Protein AF-A0A444X0S5-F1 (afdb_monomer_lite)

InterPro domains:
  IPR018020 Oxo-4-hydroxy-4-carboxy-5-ureidoimidazoline decarboxylase [PF09349] (2-44)
  IPR036778 Oxo-4-hydroxy-4-carboxy-5-ureidoimidazoline decarboxylase superfamily [G3DSA:1.10.3330.10] (1-56)
  IPR036778 Oxo-4-hydroxy-4-carboxy-5-ureidoimidazoline decarboxylase superfamily [SSF158694] (2-46)

Organism: Arachis hypogaea (NCBI:txid3818)

Structure (mmCIF, N/CA/C/O backbone):
data_AF-A0A444X0S5-F1
#
_entry.id   AF-A0A444X0S5-F1
#
loop_
_atom_site.group_PDB
_atom_site.id
_atom_site.type_symbol
_atom_site.label_atom_id
_atom_site.label_alt_id
_atom_site.label_comp_id
_atom_site.label_asym_id
_atom_site.label_entity_id
_atom_site.label_seq_id
_atom_site.pdbx_PDB_ins_code
_atom_site.Cartn_x
_atom_site.Cartn_y
_atom_site.Cartn_z
_atom_site.occupancy
_atom_site.B_iso_or_equiv
_atom_site.auth_seq_id
_atom_site.auth_comp_id
_atom_site.auth_asym_id
_atom_site.auth_atom_id
_atom_site.pdbx_PDB_model_num
ATOM 1 N N . MET A 1 1 ? -9.206 -11.614 5.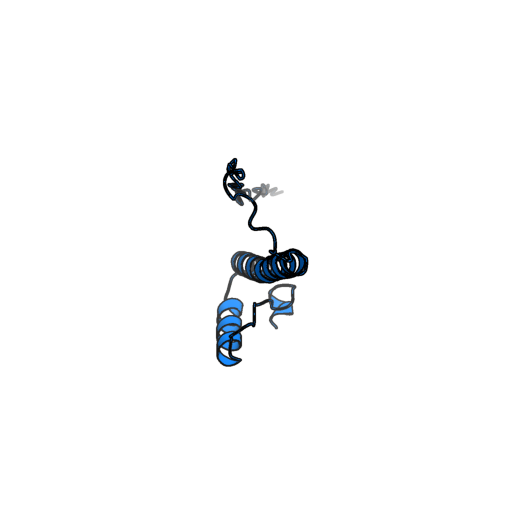885 1.00 89.31 1 MET A N 1
ATOM 2 C CA . MET A 1 1 ? -8.611 -10.772 6.948 1.00 89.31 1 MET A CA 1
ATOM 3 C C . MET A 1 1 ? -8.208 -9.370 6.483 1.00 89.31 1 MET A C 1
ATOM 5 O O . MET A 1 1 ? -8.849 -8.443 6.945 1.00 89.31 1 MET A O 1
ATOM 9 N N . TYR A 1 2 ? -7.208 -9.161 5.605 1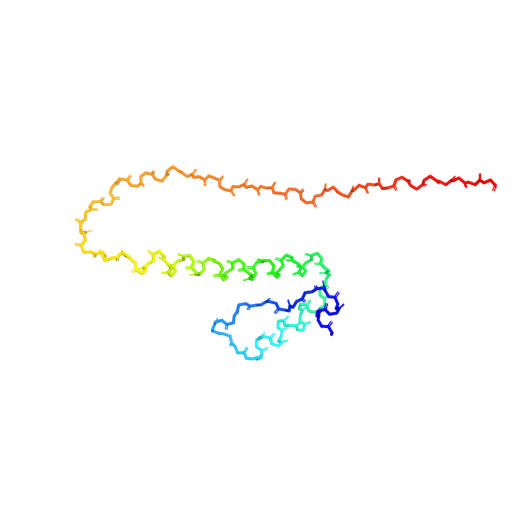.00 96.50 2 TYR A N 1
ATOM 10 C CA . TYR A 1 2 ? -6.868 -7.792 5.147 1.00 96.50 2 TYR A CA 1
ATOM 11 C C . TYR A 1 2 ? -7.947 -7.209 4.221 1.00 96.50 2 TYR A C 1
ATOM 13 O O . TYR A 1 2 ? -8.551 -6.196 4.552 1.00 96.50 2 TYR A O 1
ATOM 21 N N . GLU A 1 3 ? -8.253 -7.899 3.119 1.00 96.19 3 GLU A N 1
ATOM 22 C CA . GLU A 1 3 ? -9.322 -7.503 2.188 1.00 96.19 3 GLU A CA 1
ATOM 23 C C . GLU A 1 3 ? -10.687 -7.430 2.871 1.00 96.19 3 GLU A C 1
ATOM 25 O O . GLU A 1 3 ? -11.446 -6.500 2.662 1.00 96.19 3 GLU A O 1
ATOM 30 N N . GLU A 1 4 ? -10.960 -8.356 3.782 1.00 97.44 4 GLU A N 1
ATOM 31 C CA . GLU A 1 4 ? -12.162 -8.334 4.617 1.00 97.44 4 GLU A CA 1
ATOM 32 C C . GLU A 1 4 ? -12.255 -7.087 5.510 1.00 97.44 4 GLU A C 1
ATOM 34 O O . GLU A 1 4 ? -13.346 -6.570 5.727 1.00 97.44 4 GLU A O 1
ATOM 39 N N . LYS A 1 5 ? -11.119 -6.588 6.017 1.00 97.31 5 LYS A N 1
ATOM 40 C CA . LYS A 1 5 ? -11.083 -5.368 6.824 1.00 97.31 5 LYS A CA 1
ATOM 41 C C . LYS A 1 5 ? -11.239 -4.122 5.958 1.00 97.31 5 LYS A C 1
ATOM 43 O O . LYS A 1 5 ? -11.987 -3.237 6.344 1.00 97.31 5 LYS A O 1
ATOM 48 N N . PHE A 1 6 ? -10.516 -4.021 4.844 1.00 97.12 6 PHE A N 1
ATOM 49 C CA . PHE A 1 6 ? -10.386 -2.766 4.092 1.00 97.12 6 PHE A CA 1
ATOM 50 C C . PHE A 1 6 ? -11.225 -2.689 2.807 1.00 97.12 6 PHE A C 1
ATOM 52 O O . PHE A 1 6 ? -11.468 -1.589 2.317 1.00 97.12 6 PHE A O 1
ATOM 59 N N . GLY A 1 7 ? -11.708 -3.817 2.287 1.00 97.38 7 GLY A N 1
ATOM 60 C CA . GLY A 1 7 ? -12.486 -3.922 1.047 1.00 97.38 7 GLY A CA 1
ATOM 61 C C . GLY A 1 7 ? -11.653 -4.068 -0.233 1.00 97.38 7 GLY A C 1
ATOM 62 O O . GLY A 1 7 ? -12.215 -4.006 -1.321 1.00 97.38 7 GLY A O 1
ATOM 63 N N . TYR A 1 8 ? -10.330 -4.228 -0.123 1.00 95.81 8 TYR A N 1
ATOM 64 C CA . TYR A 1 8 ? -9.408 -4.385 -1.254 1.00 95.81 8 TYR A CA 1
ATOM 65 C C . TYR A 1 8 ? -8.159 -5.186 -0.865 1.00 95.81 8 TYR A C 1
ATOM 67 O O . TYR A 1 8 ? -7.817 -5.318 0.315 1.00 95.81 8 TYR A O 1
ATOM 75 N N . VAL A 1 9 ? -7.469 -5.735 -1.866 1.00 96.12 9 VAL A N 1
ATOM 76 C CA . VAL A 1 9 ? -6.235 -6.509 -1.670 1.00 96.12 9 VAL A CA 1
ATOM 77 C C . VAL A 1 9 ? -5.087 -5.625 -1.176 1.00 96.12 9 VAL A C 1
ATOM 79 O O . VAL A 1 9 ? -5.023 -4.435 -1.464 1.00 96.12 9 VAL A O 1
ATOM 82 N N . PHE A 1 10 ? -4.156 -6.203 -0.420 1.00 96.31 10 PHE A N 1
ATOM 83 C CA . PHE A 1 10 ? -2.976 -5.474 0.039 1.00 96.31 10 PHE A CA 1
ATOM 84 C C . PHE A 1 10 ? -2.047 -5.145 -1.138 1.00 96.31 10 PHE A C 1
ATOM 86 O O . PHE A 1 10 ? -1.573 -6.055 -1.816 1.00 96.31 10 PHE A O 1
ATOM 93 N N . VAL A 1 11 ? -1.756 -3.857 -1.336 1.00 94.31 11 VAL A N 1
ATOM 94 C CA . VAL A 1 11 ? -0.844 -3.366 -2.381 1.00 94.31 11 VAL A CA 1
ATOM 95 C C . VAL A 1 11 ? 0.399 -2.753 -1.751 1.00 94.31 11 VAL A C 1
ATOM 97 O O . VAL A 1 11 ? 0.291 -1.886 -0.878 1.00 94.31 11 VAL A O 1
ATOM 100 N N . THR A 1 12 ? 1.579 -3.173 -2.207 1.00 95.25 12 THR A N 1
ATOM 101 C CA . THR A 1 12 ? 2.874 -2.602 -1.817 1.00 95.25 12 THR A CA 1
ATOM 102 C C . THR A 1 12 ? 3.901 -2.776 -2.935 1.00 95.25 12 THR A C 1
ATOM 104 O O . THR A 1 12 ? 3.846 -3.749 -3.691 1.00 95.25 12 THR A O 1
ATOM 107 N N . PHE A 1 13 ? 4.860 -1.857 -3.035 1.00 91.06 13 PHE A N 1
ATOM 108 C CA . PHE A 1 13 ? 5.985 -1.980 -3.954 1.00 91.06 13 PHE A CA 1
ATOM 109 C C . PHE A 1 13 ? 7.074 -2.914 -3.397 1.00 91.06 13 PHE A C 1
ATOM 111 O O . PHE A 1 13 ? 7.672 -2.653 -2.350 1.00 91.06 13 PHE A O 1
ATOM 118 N N . VAL A 1 14 ? 7.360 -3.997 -4.129 1.00 92.50 14 VAL A N 1
ATOM 119 C CA . VAL A 1 14 ? 8.189 -5.120 -3.646 1.00 92.50 14 VAL A CA 1
ATOM 120 C C . VAL A 1 14 ? 9.667 -5.023 -4.049 1.00 92.50 14 VAL A C 1
ATOM 122 O O . VAL A 1 14 ? 10.508 -5.664 -3.420 1.00 92.50 14 VAL A O 1
ATOM 125 N N . ALA A 1 15 ? 10.030 -4.241 -5.075 1.00 87.94 15 ALA A N 1
ATOM 126 C CA . ALA A 1 15 ? 11.398 -4.273 -5.598 1.00 87.94 15 ALA A CA 1
ATOM 127 C C . ALA A 1 15 ? 12.428 -3.876 -4.523 1.00 87.94 15 ALA A C 1
ATOM 129 O O . ALA A 1 15 ? 12.319 -2.827 -3.887 1.00 87.94 15 ALA A O 1
ATOM 130 N N . GLY A 1 16 ? 13.422 -4.745 -4.317 1.00 91.12 16 GLY A N 1
ATOM 131 C CA . GLY A 1 16 ? 14.473 -4.564 -3.314 1.00 91.12 16 GLY A CA 1
ATOM 132 C C . GLY A 1 16 ? 14.069 -4.866 -1.865 1.00 91.12 16 GLY A C 1
ATOM 133 O O . GLY A 1 16 ? 14.877 -4.614 -0.974 1.00 91.12 16 GLY A O 1
ATOM 134 N N . ARG A 1 17 ? 12.866 -5.398 -1.604 1.00 95.31 17 ARG A N 1
ATOM 135 C CA . ARG A 1 17 ? 12.397 -5.722 -0.245 1.00 95.31 17 ARG A CA 1
ATOM 136 C C . ARG A 1 17 ? 12.443 -7.214 0.064 1.00 95.31 17 ARG A C 1
ATOM 138 O O . ARG A 1 17 ? 12.221 -8.052 -0.809 1.00 95.31 17 ARG A O 1
ATOM 145 N N . THR A 1 18 ? 12.699 -7.538 1.328 1.00 97.31 18 THR A N 1
ATOM 146 C CA . THR A 1 18 ? 12.629 -8.907 1.854 1.00 97.31 18 THR A CA 1
ATOM 147 C C . THR A 1 18 ? 11.204 -9.276 2.271 1.00 97.31 18 THR A C 1
ATOM 149 O O . THR A 1 18 ? 10.329 -8.419 2.412 1.00 97.31 18 THR A O 1
ATOM 152 N N . TYR A 1 19 ? 10.957 -10.567 2.501 1.00 95.06 19 TYR A N 1
ATOM 153 C CA . TYR A 1 19 ? 9.682 -11.029 3.053 1.00 95.06 19 TYR A CA 1
ATOM 154 C C . TYR A 1 19 ? 9.413 -10.422 4.438 1.00 95.06 19 TYR A C 1
ATOM 156 O O . TYR A 1 19 ? 8.280 -10.044 4.738 1.00 95.06 19 TYR A O 1
ATOM 164 N N . GLU A 1 20 ? 10.446 -10.299 5.270 1.00 98.06 20 GLU A N 1
ATOM 165 C CA . GLU A 1 20 ? 10.360 -9.711 6.603 1.00 98.06 20 GLU A CA 1
ATOM 166 C C . GLU A 1 20 ? 9.914 -8.246 6.540 1.00 98.06 20 GLU A C 1
ATOM 168 O O . GLU A 1 20 ? 9.047 -7.845 7.321 1.00 98.06 20 GLU A O 1
ATOM 173 N N . ASP A 1 21 ? 10.433 -7.480 5.575 1.00 96.75 21 ASP A N 1
ATOM 174 C CA . ASP A 1 21 ? 10.032 -6.088 5.341 1.00 96.75 21 ASP A CA 1
ATOM 175 C C . ASP A 1 21 ? 8.550 -5.994 4.965 1.00 96.75 21 ASP A C 1
ATOM 177 O O . ASP A 1 21 ? 7.800 -5.201 5.539 1.00 96.75 21 ASP A O 1
ATOM 181 N N . ILE A 1 22 ? 8.106 -6.842 4.032 1.00 96.62 22 ILE A N 1
ATOM 182 C CA . ILE A 1 22 ? 6.712 -6.879 3.567 1.00 96.62 22 ILE A CA 1
ATOM 183 C C . ILE A 1 22 ? 5.782 -7.286 4.712 1.00 96.62 22 ILE A C 1
ATOM 185 O O . ILE A 1 22 ? 4.719 -6.695 4.901 1.00 96.62 22 ILE A O 1
ATOM 189 N N . LEU A 1 23 ? 6.181 -8.271 5.518 1.00 97.00 23 LEU A N 1
ATOM 190 C CA . LEU A 1 23 ? 5.395 -8.734 6.655 1.00 97.00 23 LEU A CA 1
ATOM 191 C C . LEU A 1 23 ? 5.291 -7.666 7.753 1.00 97.00 23 LEU A C 1
ATOM 193 O O . LEU A 1 23 ? 4.225 -7.506 8.356 1.00 97.00 23 LEU A O 1
ATOM 197 N N . ALA A 1 24 ? 6.378 -6.948 8.038 1.00 97.31 24 ALA A N 1
ATOM 198 C CA . ALA A 1 24 ? 6.386 -5.850 9.001 1.00 97.31 24 ALA A CA 1
ATOM 199 C C . ALA A 1 24 ? 5.483 -4.696 8.541 1.00 97.31 24 ALA A C 1
ATOM 201 O O . ALA A 1 24 ? 4.699 -4.160 9.334 1.00 97.31 24 ALA A O 1
ATOM 202 N N . GLU A 1 25 ? 5.530 -4.364 7.252 1.00 97.25 25 GLU A N 1
ATOM 203 C CA . GLU A 1 25 ? 4.657 -3.366 6.643 1.00 97.25 25 GLU A CA 1
ATOM 204 C C . GLU A 1 25 ? 3.185 -3.793 6.710 1.00 97.25 25 GLU A C 1
ATOM 206 O O . GLU A 1 25 ? 2.355 -3.020 7.189 1.00 97.25 25 GLU A O 1
ATOM 211 N N . LEU A 1 26 ? 2.862 -5.035 6.331 1.00 97.31 26 LEU A N 1
ATOM 212 C CA . LEU A 1 26 ? 1.505 -5.582 6.400 1.00 97.31 26 LEU A CA 1
ATOM 213 C C . LEU A 1 26 ? 0.929 -5.486 7.818 1.00 97.31 26 LEU A C 1
ATOM 215 O O . LEU A 1 26 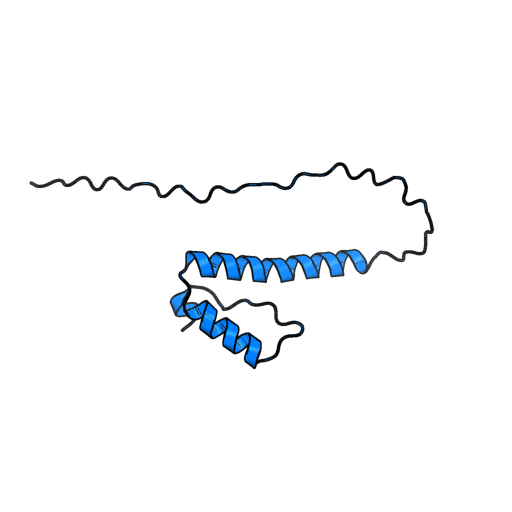? -0.199 -5.034 7.992 1.00 97.31 26 LEU A O 1
ATOM 219 N N . LYS A 1 27 ? 1.696 -5.878 8.844 1.00 97.12 27 LYS A N 1
ATOM 220 C CA . LYS A 1 27 ? 1.259 -5.800 10.252 1.00 97.12 27 LYS A CA 1
ATOM 221 C C . LYS A 1 27 ? 1.001 -4.363 10.697 1.00 97.12 27 LYS A C 1
ATOM 223 O O . LYS A 1 27 ? 0.015 -4.097 11.387 1.00 97.12 27 LYS A O 1
ATOM 228 N N . THR A 1 28 ? 1.875 -3.448 10.292 1.00 97.69 28 THR A N 1
ATOM 229 C CA . THR A 1 28 ? 1.747 -2.022 10.609 1.00 97.69 28 THR A CA 1
ATOM 230 C C . THR A 1 28 ? 0.500 -1.445 9.945 1.00 97.69 28 THR A C 1
ATOM 232 O O . THR A 1 28 ? -0.365 -0.891 10.621 1.00 97.69 28 THR A O 1
ATOM 235 N N . ARG A 1 29 ? 0.346 -1.671 8.639 1.00 97.81 29 ARG A N 1
ATOM 236 C CA . ARG A 1 29 ? -0.777 -1.182 7.831 1.00 97.81 29 ARG A CA 1
ATOM 237 C C . ARG A 1 29 ? -2.109 -1.800 8.223 1.00 97.81 29 ARG A C 1
ATOM 239 O O . ARG A 1 29 ? -3.133 -1.126 8.239 1.00 97.81 29 ARG A O 1
ATOM 246 N N . PHE A 1 30 ? -2.104 -3.050 8.679 1.00 98.00 30 PHE A N 1
ATOM 247 C CA . PHE A 1 30 ? -3.303 -3.677 9.223 1.00 98.00 30 PHE A CA 1
ATOM 248 C C . PHE A 1 30 ? -3.848 -2.955 10.463 1.00 98.00 30 PHE A C 1
ATOM 250 O O . PHE A 1 30 ? -5.036 -3.071 10.748 1.00 98.00 30 PHE A O 1
ATOM 257 N N . SER A 1 31 ? -3.036 -2.177 11.182 1.00 97.81 31 SER A N 1
ATOM 258 C CA . SER A 1 31 ? -3.483 -1.397 12.347 1.00 97.81 31 SER A CA 1
ATOM 259 C C . SER A 1 31 ? -4.033 -0.009 11.988 1.00 97.81 31 SER A C 1
ATOM 261 O O . SER A 1 31 ? -4.585 0.663 12.857 1.00 97.81 31 SER A O 1
ATOM 263 N N . ASN A 1 32 ? -3.942 0.414 10.723 1.00 97.88 32 ASN A N 1
ATOM 264 C CA . ASN A 1 32 ? -4.405 1.727 10.277 1.00 97.88 32 ASN A CA 1
ATOM 265 C C . ASN A 1 32 ? -5.938 1.856 10.262 1.00 97.88 32 ASN A C 1
ATOM 267 O O . ASN A 1 32 ? -6.684 0.867 10.213 1.00 97.88 32 ASN A O 1
ATOM 271 N N . THR A 1 33 ? -6.402 3.111 10.263 1.00 98.19 33 THR A N 1
ATOM 272 C CA . THR A 1 33 ? -7.778 3.471 9.894 1.00 98.19 33 THR A CA 1
ATOM 273 C C . THR A 1 33 ? -7.950 3.391 8.375 1.00 98.19 33 THR A C 1
ATOM 275 O O . THR A 1 33 ? -6.975 3.481 7.629 1.00 98.19 33 THR A O 1
ATOM 278 N N . HIS A 1 34 ? -9.192 3.261 7.900 1.00 97.56 34 HIS A N 1
ATOM 279 C CA . HIS A 1 34 ? -9.476 3.145 6.463 1.00 97.56 34 HIS A CA 1
ATOM 280 C C . HIS A 1 34 ? -8.936 4.320 5.643 1.00 97.56 34 HIS A C 1
ATOM 282 O O . HIS A 1 34 ? -8.358 4.104 4.587 1.00 97.56 34 HIS A O 1
ATOM 288 N N . VAL A 1 35 ? -9.092 5.554 6.133 1.00 97.25 35 VAL A N 1
ATOM 289 C CA . VAL A 1 35 ? -8.649 6.758 5.410 1.00 97.25 35 VAL A CA 1
ATOM 290 C C . VAL A 1 35 ? -7.132 6.758 5.215 1.00 97.25 35 VAL A C 1
ATOM 292 O O . VAL A 1 35 ? -6.651 6.988 4.108 1.00 97.25 35 VAL A O 1
ATOM 295 N N . VAL A 1 36 ? -6.381 6.457 6.278 1.00 97.81 36 VAL A N 1
ATOM 296 C CA . VAL A 1 36 ? -4.914 6.398 6.227 1.00 97.81 36 VAL A CA 1
ATOM 297 C C . VAL A 1 36 ? -4.459 5.266 5.313 1.00 97.81 36 VAL A C 1
ATOM 299 O O . VAL A 1 36 ? -3.573 5.455 4.484 1.00 97.81 36 VAL A O 1
ATOM 302 N N . GLU A 1 37 ? -5.088 4.098 5.426 1.00 98.31 37 GLU A N 1
ATOM 303 C CA . GLU A 1 37 ? -4.699 2.942 4.631 1.00 98.31 37 GLU A CA 1
ATOM 304 C C . GLU A 1 37 ? -4.986 3.127 3.141 1.00 98.31 37 GLU A C 1
ATOM 306 O O . GLU A 1 37 ? -4.155 2.773 2.307 1.00 98.31 37 GLU A O 1
ATOM 311 N N . LEU A 1 38 ? -6.119 3.741 2.801 1.00 97.00 38 LEU A N 1
ATOM 312 C CA . LEU A 1 38 ? -6.468 4.054 1.421 1.00 97.00 38 LEU A CA 1
ATOM 313 C C . LEU A 1 38 ? -5.458 5.020 0.798 1.00 97.00 38 LEU A C 1
ATOM 315 O O . LEU A 1 38 ? -5.048 4.834 -0.348 1.00 97.00 38 LEU A O 1
ATOM 319 N N . GLN A 1 39 ? -5.012 6.024 1.556 1.00 96.88 39 GLN A N 1
ATOM 320 C CA . GLN A 1 39 ? -3.988 6.959 1.099 1.00 96.88 39 GLN A CA 1
ATOM 321 C C . GLN A 1 39 ? -2.644 6.258 0.845 1.00 96.88 39 GLN A C 1
ATOM 323 O O . GLN A 1 39 ? -1.997 6.523 -0.170 1.00 96.88 39 GLN A O 1
ATOM 328 N N . ILE A 1 40 ? -2.231 5.350 1.735 1.00 96.81 40 ILE A N 1
ATOM 329 C CA . ILE A 1 40 ? -0.984 4.587 1.575 1.00 96.81 40 ILE A CA 1
ATOM 330 C C . ILE A 1 40 ? -1.081 3.651 0.370 1.00 96.81 40 ILE A C 1
ATOM 332 O O . ILE A 1 40 ? -0.200 3.682 -0.486 1.00 96.81 40 ILE A O 1
ATOM 336 N N . ALA A 1 41 ? -2.154 2.865 0.268 1.00 95.44 41 ALA A N 1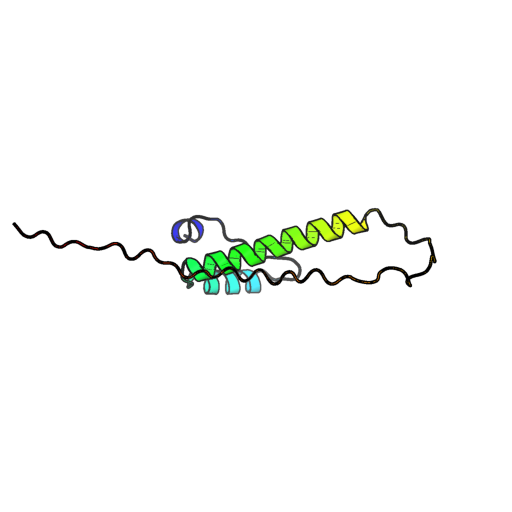
ATOM 337 C CA . ALA A 1 41 ? -2.371 1.946 -0.847 1.00 95.44 41 ALA A CA 1
ATOM 338 C C . ALA A 1 41 ? -2.384 2.679 -2.196 1.00 95.44 41 ALA A C 1
ATOM 340 O O . ALA A 1 41 ? -1.702 2.255 -3.124 1.00 95.44 41 ALA A O 1
ATOM 341 N N . SER A 1 42 ? -3.062 3.830 -2.275 1.00 94.56 42 SER A N 1
ATOM 342 C CA . SER A 1 42 ? -3.087 4.655 -3.493 1.00 94.56 42 SER A CA 1
ATOM 343 C C . SER A 1 42 ? -1.692 5.154 -3.878 1.00 94.56 42 SER A C 1
ATOM 345 O O . SER A 1 42 ? -1.349 5.203 -5.055 1.00 94.56 42 SER A O 1
ATOM 347 N N . LYS A 1 43 ? -0.858 5.510 -2.894 1.00 93.81 43 LYS A N 1
ATOM 348 C CA . LYS A 1 43 ? 0.525 5.931 -3.142 1.00 93.81 43 LYS A CA 1
ATOM 349 C C . LYS A 1 43 ? 1.410 4.773 -3.610 1.00 93.81 43 LYS A C 1
ATOM 351 O O . LYS A 1 43 ? 2.278 4.994 -4.445 1.00 93.81 43 LYS A O 1
ATOM 356 N N . GLU A 1 44 ? 1.232 3.571 -3.066 1.00 91.44 44 GLU A N 1
ATOM 357 C CA . GLU A 1 44 ? 1.965 2.383 -3.526 1.00 91.44 44 GLU A CA 1
ATOM 358 C C . GLU A 1 44 ? 1.590 2.006 -4.968 1.00 91.44 44 GLU A C 1
ATOM 360 O O . GLU A 1 44 ? 2.490 1.736 -5.759 1.00 91.44 44 GLU A O 1
ATOM 365 N N . GLU A 1 45 ? 0.306 2.072 -5.336 1.00 89.38 45 GLU A N 1
ATOM 366 C CA . GLU A 1 45 ? -0.162 1.904 -6.727 1.00 89.38 45 GLU A CA 1
ATOM 367 C C . GLU A 1 45 ? 0.490 2.916 -7.683 1.00 89.38 45 GLU A C 1
ATOM 369 O O . GLU A 1 45 ? 1.002 2.547 -8.739 1.00 89.38 45 GLU A O 1
ATOM 374 N N . LEU A 1 46 ? 0.551 4.197 -7.303 1.00 90.81 46 LEU A N 1
ATOM 375 C CA . LEU A 1 46 ? 1.156 5.232 -8.150 1.00 90.81 46 LEU A CA 1
ATOM 376 C C . LEU A 1 46 ? 2.632 4.963 -8.468 1.00 90.81 46 LEU A C 1
ATOM 378 O O . LEU A 1 46 ? 3.054 5.227 -9.589 1.00 90.81 46 LEU A O 1
ATOM 382 N N . LYS A 1 47 ? 3.403 4.378 -7.542 1.00 89.62 47 LYS A N 1
ATOM 383 C CA . LYS A 1 47 ? 4.805 4.001 -7.810 1.00 89.62 47 LYS A CA 1
ATOM 384 C C . LYS A 1 47 ? 4.930 2.989 -8.947 1.00 89.62 47 LYS A C 1
ATOM 386 O O . LYS A 1 47 ? 5.931 2.994 -9.657 1.00 89.62 47 LYS A O 1
ATOM 391 N N . TYR A 1 48 ? 3.947 2.100 -9.093 1.00 83.00 48 TYR A N 1
ATOM 392 C CA . TYR A 1 48 ? 3.922 1.138 -10.190 1.00 83.00 48 TYR A CA 1
ATOM 393 C C . TYR A 1 48 ? 3.698 1.856 -11.523 1.00 83.00 48 TYR A C 1
ATOM 395 O O . TYR A 1 48 ? 4.466 1.662 -12.458 1.00 83.00 48 TYR A O 1
ATOM 403 N N . ILE A 1 49 ? 2.705 2.749 -11.570 1.00 84.81 49 ILE A N 1
ATOM 404 C CA . ILE A 1 49 ? 2.371 3.531 -12.769 1.00 84.81 49 ILE A CA 1
ATOM 405 C C . ILE A 1 49 ? 3.542 4.430 -13.185 1.00 84.81 49 ILE A C 1
ATOM 407 O O . ILE A 1 49 ? 3.884 4.485 -14.362 1.00 84.81 49 ILE A O 1
ATOM 411 N N . GLU A 1 50 ? 4.185 5.111 -12.233 1.00 86.06 50 GLU A N 1
ATOM 412 C CA . GLU A 1 50 ? 5.366 5.943 -12.500 1.00 86.06 50 GLU A CA 1
ATOM 413 C C . GLU A 1 50 ? 6.503 5.129 -13.122 1.00 86.06 50 GLU A C 1
ATOM 415 O O . GLU A 1 50 ? 7.125 5.576 -14.083 1.00 86.06 50 GLU A O 1
ATOM 420 N N . ARG A 1 51 ? 6.763 3.925 -12.600 1.00 81.38 51 ARG A N 1
ATOM 421 C CA . ARG A 1 51 ? 7.806 3.048 -13.135 1.00 81.38 51 ARG A CA 1
ATOM 422 C C . ARG A 1 51 ? 7.474 2.553 -14.539 1.00 81.38 51 ARG A C 1
ATOM 424 O O . ARG A 1 51 ? 8.365 2.565 -15.376 1.00 81.38 51 ARG A O 1
ATOM 431 N N . GLU A 1 52 ? 6.229 2.152 -14.780 1.00 81.44 52 GLU A N 1
ATOM 432 C CA . GLU A 1 52 ? 5.773 1.683 -16.094 1.00 81.44 52 GLU A CA 1
ATOM 433 C C . GLU A 1 52 ? 5.937 2.775 -17.158 1.00 81.44 52 GLU A C 1
ATOM 435 O O . GLU A 1 52 ? 6.517 2.536 -18.209 1.00 81.44 52 GLU A O 1
ATOM 440 N N . ILE A 1 53 ? 5.520 4.010 -16.850 1.00 82.19 53 ILE A N 1
ATOM 441 C CA . ILE A 1 53 ? 5.647 5.143 -17.778 1.00 82.19 53 ILE A CA 1
ATOM 442 C C . ILE A 1 53 ? 7.117 5.426 -18.108 1.00 82.19 53 ILE A C 1
ATOM 444 O O . ILE A 1 53 ? 7.432 5.732 -19.257 1.00 82.19 53 ILE A O 1
ATOM 448 N N . VAL A 1 54 ? 8.014 5.358 -17.116 1.00 77.75 54 VAL A N 1
ATOM 449 C CA . VAL A 1 54 ? 9.456 5.574 -17.321 1.00 77.75 54 VAL A CA 1
ATOM 450 C C . VAL A 1 54 ? 10.067 4.472 -18.186 1.00 77.75 54 VAL A C 1
ATOM 452 O O . VAL A 1 54 ? 10.846 4.789 -19.078 1.00 77.75 54 VAL A O 1
ATOM 455 N N . ASP A 1 55 ? 9.717 3.206 -17.954 1.00 74.25 55 ASP A N 1
ATOM 456 C CA . ASP A 1 55 ? 10.215 2.090 -18.773 1.00 74.25 55 ASP A CA 1
ATOM 457 C C . ASP A 1 55 ? 9.744 2.247 -20.233 1.00 74.25 55 ASP A C 1
ATOM 459 O O . ASP A 1 55 ? 10.559 2.220 -21.155 1.00 74.25 55 ASP A O 1
ATOM 463 N N . ASP A 1 56 ? 8.461 2.569 -20.434 1.00 69.44 56 ASP A N 1
ATOM 464 C CA . ASP A 1 56 ? 7.859 2.793 -21.757 1.00 69.44 56 ASP A CA 1
ATOM 465 C C . ASP A 1 56 ? 8.445 4.005 -22.508 1.00 69.44 56 ASP A C 1
ATOM 467 O O . ASP A 1 56 ? 8.482 4.019 -23.739 1.00 69.44 56 ASP A O 1
ATOM 471 N N . THR A 1 57 ? 8.888 5.054 -21.803 1.00 66.12 57 THR A N 1
ATOM 472 C CA . THR A 1 57 ? 9.497 6.239 -22.445 1.00 66.12 57 THR A CA 1
ATOM 473 C C . THR A 1 57 ? 10.985 6.078 -22.740 1.00 66.12 57 THR A C 1
ATOM 475 O O . THR A 1 57 ? 11.496 6.778 -23.617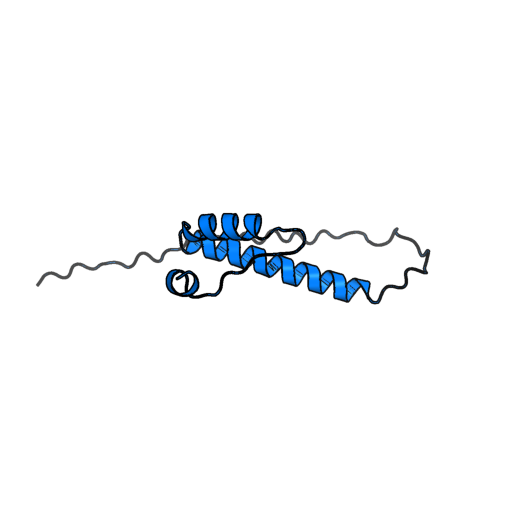 1.00 66.12 57 THR A O 1
ATOM 478 N N . LEU A 1 58 ? 11.688 5.181 -22.044 1.00 59.28 58 LEU A N 1
ATOM 479 C CA . LEU A 1 58 ? 13.122 4.953 -22.236 1.00 59.28 58 LEU A CA 1
ATOM 480 C C . LEU A 1 58 ? 13.441 3.849 -23.257 1.00 59.28 58 LEU A C 1
ATOM 482 O O . LEU A 1 58 ? 14.545 3.857 -23.795 1.00 59.28 58 LEU A O 1
ATOM 486 N N . ASP A 1 59 ? 12.493 2.970 -23.596 1.00 56.53 59 ASP A N 1
ATOM 487 C CA . ASP A 1 59 ? 12.674 1.901 -24.604 1.00 56.53 59 ASP A CA 1
ATOM 488 C C . ASP A 1 59 ? 12.727 2.410 -26.067 1.00 56.53 59 ASP A C 1
ATOM 490 O O . ASP A 1 59 ? 12.883 1.637 -27.008 1.00 56.53 59 ASP A O 1
ATOM 494 N N . GLY A 1 60 ? 12.608 3.726 -26.290 1.00 54.06 60 GLY A N 1
ATOM 495 C CA . GLY A 1 60 ? 12.576 4.329 -27.631 1.00 54.06 60 GLY A CA 1
ATOM 496 C C . GLY A 1 60 ? 13.557 5.474 -27.883 1.00 54.06 60 GLY A C 1
ATOM 497 O O . GLY A 1 60 ? 13.494 6.074 -28.957 1.00 54.06 60 GLY A O 1
ATOM 498 N N . ILE A 1 61 ? 14.430 5.819 -26.929 1.00 53.09 61 ILE A N 1
ATOM 499 C CA . ILE A 1 61 ? 15.390 6.917 -27.100 1.00 53.09 61 ILE A CA 1
ATOM 500 C C . ILE A 1 61 ? 16.806 6.353 -27.272 1.00 53.09 61 ILE A C 1
ATOM 502 O O . ILE A 1 61 ? 17.595 6.241 -26.338 1.00 53.09 61 ILE A O 1
ATOM 506 N N . ASP A 1 62 ? 17.140 5.993 -28.511 1.00 53.47 62 ASP A N 1
ATOM 507 C CA . ASP A 1 62 ? 18.537 5.899 -28.931 1.00 53.47 62 ASP A CA 1
ATOM 508 C C . ASP A 1 62 ? 19.121 7.321 -28.844 1.00 53.47 62 ASP A C 1
ATOM 510 O O . ASP A 1 62 ? 18.988 8.119 -29.775 1.00 53.47 62 ASP A O 1
ATOM 514 N N . THR A 1 63 ? 19.704 7.707 -27.704 1.00 52.44 63 THR A N 1
ATOM 515 C CA . THR A 1 63 ? 20.434 8.979 -27.596 1.00 52.44 63 THR A CA 1
ATOM 516 C C . THR A 1 63 ? 21.767 8.865 -28.330 1.00 52.44 63 THR A C 1
ATOM 518 O O . THR A 1 63 ? 22.818 8.759 -27.703 1.00 52.44 63 THR A O 1
ATOM 521 N N . ASP A 1 64 ? 21.710 8.886 -29.657 1.00 54.16 64 ASP A N 1
ATOM 522 C CA . ASP A 1 64 ? 22.868 9.082 -30.537 1.00 54.16 64 ASP A CA 1
ATOM 523 C C . ASP A 1 64 ? 22.945 10.523 -31.078 1.00 54.16 64 ASP A C 1
ATOM 525 O O . ASP A 1 64 ? 23.828 10.847 -31.868 1.00 54.16 64 ASP A O 1
ATOM 529 N N . SER A 1 65 ? 22.057 11.428 -30.653 1.00 58.75 65 SER A N 1
ATOM 530 C CA . SER A 1 65 ? 22.121 12.838 -31.047 1.00 58.75 65 SER A CA 1
ATOM 531 C C . SER A 1 65 ? 22.697 13.706 -29.925 1.00 58.75 65 SER A C 1
ATOM 533 O O . SER A 1 65 ? 21.990 14.080 -28.985 1.00 58.75 65 SER A O 1
ATOM 535 N N . GLU A 1 66 ? 23.976 14.065 -30.054 1.00 58.09 66 GLU A N 1
ATOM 536 C CA . GLU A 1 66 ? 24.598 15.244 -29.433 1.00 58.09 66 GLU A CA 1
ATOM 537 C C . GLU A 1 66 ? 23.975 16.535 -30.005 1.00 58.09 66 GLU A C 1
ATOM 539 O O . GLU A 1 66 ? 24.662 17.341 -30.620 1.00 58.09 66 GLU A O 1
ATOM 544 N N . ASP A 1 67 ? 22.667 16.738 -29.844 1.00 55.28 67 ASP A N 1
ATOM 545 C CA . ASP A 1 67 ? 21.987 17.947 -30.316 1.00 55.28 67 ASP A CA 1
ATOM 546 C C . ASP A 1 67 ? 21.454 18.758 -29.122 1.00 55.28 67 ASP A C 1
ATOM 548 O O . ASP A 1 67 ? 20.430 18.448 -28.517 1.00 55.28 67 ASP A O 1
ATOM 552 N N . ASP A 1 68 ? 22.239 19.785 -28.785 1.00 58.66 68 ASP A N 1
ATOM 553 C CA . ASP A 1 68 ? 21.914 21.060 -28.124 1.00 58.66 68 ASP A CA 1
ATOM 554 C C . ASP A 1 68 ? 20.808 21.056 -27.041 1.00 58.66 68 ASP A C 1
ATOM 556 O O . ASP A 1 68 ? 19.620 21.280 -27.289 1.00 58.66 68 ASP A O 1
ATOM 560 N N . LEU A 1 69 ? 21.227 20.911 -25.778 1.00 60.09 69 LEU A N 1
ATOM 561 C CA . LEU A 1 69 ? 20.365 20.919 -24.585 1.00 60.09 69 LEU A CA 1
ATOM 562 C C . LEU A 1 69 ? 19.850 22.313 -24.156 1.00 60.09 69 LEU A C 1
ATOM 564 O O . LEU A 1 69 ? 19.324 22.460 -23.052 1.00 60.09 69 LEU A O 1
ATOM 568 N N . ASP A 1 70 ? 19.946 23.337 -25.003 1.00 59.44 70 ASP A N 1
ATOM 569 C CA . ASP A 1 70 ? 19.636 24.723 -24.619 1.00 59.44 70 ASP A CA 1
ATOM 570 C C . ASP A 1 70 ? 18.145 25.107 -24.762 1.00 59.44 70 ASP A C 1
ATOM 572 O O . ASP A 1 70 ? 17.732 26.183 -24.322 1.00 59.44 70 ASP A O 1
ATOM 576 N N . ALA A 1 71 ? 17.299 24.247 -25.344 1.00 55.56 71 ALA A N 1
ATOM 577 C CA . ALA A 1 71 ? 15.933 24.630 -25.733 1.00 55.56 71 ALA A CA 1
ATOM 578 C C . ALA A 1 71 ? 14.799 24.200 -24.783 1.00 55.56 71 ALA A C 1
ATOM 580 O O . ALA A 1 71 ? 13.670 24.670 -24.945 1.00 55.56 71 ALA A O 1
ATOM 581 N N . ILE A 1 72 ? 15.047 23.379 -23.757 1.00 54.56 72 ILE A N 1
ATOM 582 C CA . ILE A 1 72 ? 14.027 23.107 -22.730 1.00 54.56 72 ILE A CA 1
ATOM 583 C C . ILE A 1 72 ? 14.034 24.210 -21.671 1.00 54.56 72 ILE A C 1
ATOM 585 O O . ILE A 1 72 ? 14.393 24.019 -20.510 1.00 54.56 72 ILE A O 1
ATOM 589 N N . SER A 1 73 ? 13.569 25.394 -22.078 1.00 54.91 73 SER A N 1
ATOM 590 C CA . SER A 1 73 ? 12.994 26.358 -21.144 1.00 54.91 73 SER A CA 1
ATOM 591 C C . SER A 1 73 ? 11.773 25.693 -20.509 1.00 54.91 73 SER A C 1
ATOM 593 O O . SER A 1 73 ? 10.674 25.691 -21.062 1.00 54.91 73 SER A O 1
ATOM 595 N N . SER A 1 74 ? 12.008 25.032 -19.376 1.00 61.69 74 SER A N 1
ATOM 596 C CA . SER A 1 74 ? 10.989 24.424 -18.529 1.00 61.69 74 SER A CA 1
ATOM 597 C C . SER A 1 74 ? 10.062 25.529 -18.026 1.00 61.69 74 SER A C 1
ATOM 599 O O . SER A 1 74 ? 10.300 26.163 -16.997 1.00 61.69 74 SER A O 1
ATOM 601 N N . GLY A 1 75 ? 9.011 25.806 -18.799 1.00 56.34 75 GLY A N 1
ATOM 602 C CA . GLY A 1 75 ? 7.825 26.487 -18.309 1.00 56.34 75 GLY A CA 1
ATOM 603 C C . GLY A 1 75 ? 7.228 25.595 -17.234 1.00 56.34 75 GLY A C 1
ATOM 604 O O . GLY A 1 75 ? 6.528 24.639 -17.551 1.00 56.34 75 GLY A O 1
ATOM 605 N N . GLY A 1 76 ? 7.599 25.858 -15.980 1.00 53.19 76 GLY A N 1
ATOM 606 C CA . GLY A 1 76 ? 7.188 25.074 -14.827 1.00 53.19 76 GLY A CA 1
ATOM 607 C C . GLY A 1 76 ? 5.671 24.971 -14.769 1.00 53.19 76 GLY A C 1
ATOM 608 O O . GLY A 1 76 ? 4.991 25.917 -14.377 1.00 53.19 76 GLY A O 1
ATOM 609 N N . TYR A 1 77 ? 5.137 23.820 -15.170 1.00 55.31 77 TYR A N 1
ATOM 610 C CA . TYR A 1 77 ? 3.763 23.474 -14.864 1.00 55.31 77 TYR A CA 1
ATOM 611 C C . TYR A 1 77 ? 3.707 23.212 -13.359 1.00 55.31 77 TYR A C 1
ATOM 613 O O . TYR A 1 77 ? 4.194 22.195 -12.870 1.00 55.31 77 TYR A O 1
ATOM 621 N N . ASP A 1 78 ? 3.173 24.178 -12.617 1.00 59.44 78 ASP A N 1
ATOM 622 C CA . ASP A 1 78 ? 2.960 24.081 -11.177 1.00 59.44 78 ASP A CA 1
ATOM 623 C C . ASP A 1 78 ? 1.801 23.105 -10.915 1.00 59.44 78 ASP A C 1
ATOM 625 O O . ASP A 1 78 ? 0.625 23.459 -11.008 1.00 59.44 78 ASP A O 1
ATOM 629 N N . ILE A 1 79 ? 2.120 21.835 -10.644 1.00 56.22 79 ILE A N 1
ATOM 630 C CA . ILE A 1 79 ? 1.131 20.777 -10.357 1.00 56.22 79 ILE A CA 1
ATOM 631 C C . ILE A 1 79 ? 0.730 20.792 -8.870 1.00 56.22 79 ILE A C 1
ATOM 633 O O . ILE A 1 79 ? 0.506 19.756 -8.243 1.00 56.22 79 ILE A O 1
ATOM 637 N N . SER A 1 80 ? 0.601 21.976 -8.278 1.00 58.34 80 SER A N 1
ATOM 638 C CA . SER A 1 80 ? 0.089 22.146 -6.918 1.00 58.34 80 SER A CA 1
ATOM 639 C C . SER A 1 80 ? -1.444 22.094 -6.906 1.00 58.34 80 SER A C 1
ATOM 641 O O . SER A 1 80 ? -2.114 23.075 -6.594 1.00 58.34 80 SER A O 1
ATOM 643 N N . ARG A 1 81 ? -2.042 20.941 -7.246 1.00 59.12 81 ARG A N 1
ATOM 644 C CA . ARG A 1 81 ? -3.478 20.706 -7.008 1.00 59.12 81 ARG A CA 1
ATOM 645 C C . ARG A 1 81 ? -3.682 20.261 -5.561 1.00 59.12 81 ARG A C 1
ATOM 647 O O . ARG A 1 81 ? -3.674 19.074 -5.243 1.00 59.12 81 ARG A O 1
ATOM 654 N N . ASN A 1 82 ? -3.879 21.236 -4.690 1.00 56.53 82 ASN A N 1
ATOM 655 C CA . ASN A 1 82 ? -4.364 21.073 -3.325 1.00 56.53 82 ASN A CA 1
ATOM 656 C C . ASN A 1 82 ? -5.823 20.573 -3.327 1.00 56.53 82 ASN A C 1
ATOM 658 O O . ASN A 1 82 ? -6.772 21.347 -3.379 1.00 56.53 82 ASN A O 1
ATOM 662 N N . VAL A 1 83 ? -6.014 19.252 -3.274 1.00 59.97 83 VAL A N 1
ATOM 663 C CA . VAL A 1 83 ? -7.330 18.660 -2.989 1.00 59.97 83 VAL A CA 1
ATOM 664 C C . VAL A 1 83 ? -7.615 18.825 -1.493 1.00 59.97 83 VAL A C 1
ATOM 666 O O . VAL A 1 83 ? -7.066 18.101 -0.664 1.00 59.97 83 VAL A O 1
ATOM 669 N N . GLU A 1 84 ? -8.467 19.788 -1.138 1.00 58.72 84 GLU A N 1
ATOM 670 C CA . GLU A 1 84 ? -9.019 19.931 0.214 1.00 58.72 84 GLU A CA 1
ATOM 671 C C . GLU A 1 84 ? -10.015 18.792 0.495 1.00 58.72 84 GLU A C 1
ATOM 673 O O . GLU A 1 84 ? -11.185 18.843 0.120 1.00 58.72 84 GLU A O 1
ATOM 678 N N . LEU A 1 85 ? -9.551 17.736 1.168 1.00 52.03 85 LEU A N 1
ATOM 679 C CA . LEU A 1 85 ? -10.386 16.620 1.630 1.00 52.03 85 LEU A CA 1
ATOM 680 C C . LEU A 1 85 ? -11.062 16.928 2.974 1.00 52.03 85 LEU A C 1
ATOM 682 O O . LEU A 1 85 ? -10.956 16.144 3.909 1.00 52.03 85 LEU A O 1
ATOM 686 N N . ASN A 1 86 ? -11.760 18.060 3.084 1.00 56.56 86 ASN A N 1
ATOM 687 C CA . ASN A 1 86 ? -12.574 18.377 4.262 1.00 56.56 86 ASN A CA 1
ATOM 688 C C . ASN A 1 86 ? -13.921 18.981 3.854 1.00 56.56 86 ASN A C 1
ATOM 690 O O . ASN A 1 86 ? -14.152 20.179 3.989 1.00 56.56 86 ASN A O 1
ATOM 694 N N . LYS A 1 87 ? -14.848 18.130 3.412 1.00 61.47 87 LYS A N 1
ATOM 695 C CA . LYS A 1 87 ? -16.280 18.374 3.612 1.00 61.47 87 LYS A CA 1
ATOM 696 C C . LYS A 1 87 ? -16.968 17.068 3.974 1.00 61.47 87 LYS A C 1
ATOM 698 O O . LYS A 1 87 ? -17.413 16.320 3.111 1.00 61.47 87 LYS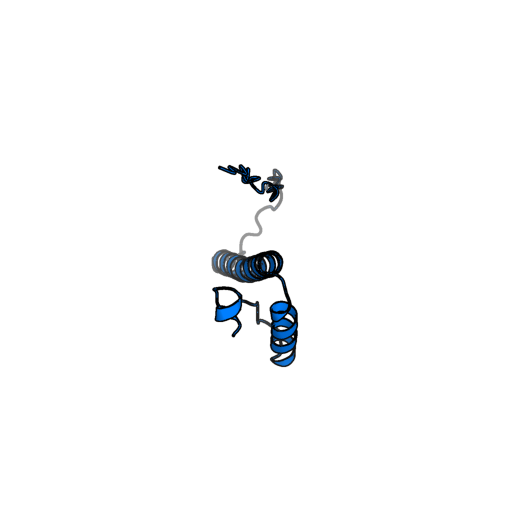 A O 1
ATOM 703 N N . VAL A 1 88 ? -17.036 16.812 5.276 1.00 58.25 88 VAL A N 1
ATOM 704 C CA . VAL A 1 88 ? -18.101 15.986 5.846 1.00 58.25 88 VAL A CA 1
ATOM 705 C C . VAL A 1 88 ? -19.393 16.785 5.638 1.00 58.25 88 VAL A C 1
ATOM 707 O O . VAL A 1 88 ? -19.442 17.928 6.098 1.00 58.25 88 VAL A O 1
ATOM 710 N N . PRO A 1 89 ? -20.407 16.289 4.912 1.00 56.84 89 PRO A N 1
ATOM 711 C CA . PRO A 1 89 ? -21.730 16.878 5.028 1.00 56.84 89 PRO A CA 1
ATOM 712 C C . PRO A 1 89 ? -22.230 16.558 6.442 1.00 56.84 89 PRO A C 1
ATOM 714 O O . PRO A 1 89 ? -22.357 15.389 6.799 1.00 56.84 89 PRO A O 1
ATOM 717 N N . GLU A 1 90 ? -22.428 17.589 7.265 1.00 57.34 90 GLU A N 1
ATOM 718 C CA . GLU A 1 90 ? -23.220 17.450 8.487 1.00 57.34 90 GLU A CA 1
ATOM 719 C C . GLU A 1 90 ? -24.624 17.015 8.059 1.00 57.34 90 GLU A C 1
ATOM 721 O O . GLU A 1 90 ? -25.316 17.724 7.331 1.00 57.34 90 GLU A O 1
ATOM 726 N N . GLU A 1 91 ? -24.991 15.790 8.425 1.00 59.44 91 GLU A N 1
ATOM 727 C CA . GLU A 1 91 ? -26.354 15.302 8.303 1.00 59.44 91 GLU A CA 1
ATOM 728 C C . GLU A 1 91 ? -27.116 15.831 9.521 1.00 59.44 91 GLU A C 1
ATOM 730 O O . GLU A 1 91 ? -26.841 15.441 10.659 1.00 59.44 91 GLU A O 1
ATOM 735 N N . ASP A 1 92 ? -28.026 16.773 9.279 1.00 57.12 92 ASP A N 1
ATOM 736 C CA . ASP A 1 92 ? -28.918 17.331 10.288 1.00 57.12 92 ASP A CA 1
ATOM 737 C C . ASP A 1 92 ? -29.799 16.205 10.856 1.00 57.12 92 ASP A C 1
ATOM 739 O O . ASP A 1 92 ? -30.747 15.738 10.220 1.00 57.12 92 ASP A O 1
ATOM 743 N N . ASN A 1 93 ? -29.493 15.741 12.067 1.00 62.12 93 ASN A N 1
ATOM 744 C CA . ASN A 1 93 ? -30.331 14.793 12.789 1.00 62.12 93 ASN A CA 1
ATOM 745 C C . ASN A 1 93 ? -31.519 15.523 13.430 1.00 62.12 93 ASN A C 1
ATOM 747 O O . ASN A 1 93 ? -31.536 15.816 14.625 1.00 62.12 93 ASN A O 1
ATOM 751 N N . GLU A 1 94 ? -32.540 15.803 12.622 1.00 61.81 94 GLU A N 1
ATOM 752 C CA . GLU A 1 94 ? -33.815 16.337 13.095 1.00 61.81 94 GLU A CA 1
ATOM 753 C C . GLU A 1 94 ? -34.474 15.340 14.073 1.00 61.81 94 GLU A C 1
ATOM 755 O O . GLU A 1 94 ? -35.029 14.304 13.702 1.00 61.81 94 GLU A O 1
ATOM 760 N N . THR A 1 95 ? -34.384 15.640 15.369 1.00 59.34 95 THR A N 1
ATOM 761 C CA . THR A 1 95 ? -35.092 14.943 16.443 1.00 59.34 95 THR A CA 1
ATOM 762 C C . THR A 1 95 ? -36.578 15.291 16.400 1.00 59.34 95 THR A C 1
ATOM 764 O O . THR A 1 95 ? -37.050 16.179 17.109 1.00 59.34 95 THR A O 1
ATOM 767 N N . LEU A 1 96 ? -37.352 14.551 15.608 1.00 56.31 96 LEU A N 1
ATOM 768 C CA . LEU A 1 96 ? -38.811 14.577 15.703 1.00 56.31 96 LEU A CA 1
ATOM 769 C C . LEU A 1 96 ? -39.279 13.602 16.791 1.00 56.31 96 LEU A C 1
ATOM 771 O O . LEU A 1 96 ? -39.508 12.420 16.546 1.00 56.31 96 LEU A O 1
ATOM 775 N N . TYR A 1 97 ? -39.427 14.117 18.013 1.00 51.53 97 TYR A N 1
ATOM 776 C CA . TYR A 1 97 ? -40.306 13.506 19.008 1.00 51.53 97 TYR A CA 1
ATOM 777 C C . TYR A 1 97 ? -41.764 13.782 18.619 1.00 51.53 97 TYR A C 1
ATOM 779 O O . TYR A 1 97 ? -42.151 14.935 18.426 1.00 51.53 97 TYR A O 1
ATOM 787 N N . THR A 1 98 ? -42.593 12.743 18.558 1.00 60.59 98 THR A N 1
ATOM 788 C CA . THR A 1 98 ? -44.045 12.837 18.778 1.00 60.59 98 THR A CA 1
ATOM 789 C C . THR A 1 98 ? -44.513 11.588 19.505 1.00 60.59 98 THR A C 1
ATOM 791 O O . THR A 1 98 ? -44.064 10.487 19.117 1.00 60.59 98 THR A O 1
#

Foldseek 3Di:
DQCVVQVDDDAADPPPDDPVRVVVVCVVLSPDDNVVNVVVRVVRVVVVVVVVVVVVVVVPDPPPDPDDPPPCPPPDPPPPPPDPPDDDPPDPPPPDDD

Secondary structure (DSSP, 8-state):
-HHHHHSS------TT--HHHHHHHHHHHHTS-HHHHHHHHHHHHHHHHHHHHHHHHHTT--------TT----------------------------

pLDDT: mean 77.77, std 18.45, range [51.53, 98.31]

Radius of gyration: 22.4 Å; chains: 1; bounding box: 69×38×50 Å

Sequence (98 aa):
MYEEKFGYVFVTFVAGRTYEDILAELKTRFSNTHVVELQIASKEELKYIEREIVDDTLDGIDTDSEDDLDAISSGGYDISRNVELNKVPEEDNETLYT